Protein AF-J9F8Y1-F1 (afdb_monomer_lite)

Radius of gyration: 12.86 Å; chains: 1; bounding box: 42×22×32 Å

Foldseek 3Di:
DDPPDDAADQAWWKKKFKDFPNHTFWIDIHGGDHDPVVVCLVTVVSGDPPPDAQGKMKMWMARPVVRDIDIDIDGHHVSD

Structure (mmCIF, N/CA/C/O backbone):
data_AF-J9F8Y1-F1
#
_entry.id   AF-J9F8Y1-F1
#
loop_
_atom_site.group_PDB
_atom_site.id
_atom_site.type_symbol
_atom_site.label_atom_id
_atom_site.label_alt_id
_atom_site.label_comp_id
_atom_site.label_asym_id
_atom_site.label_entity_id
_atom_site.label_seq_id
_atom_site.pdbx_PDB_ins_code
_atom_site.Cartn_x
_atom_site.Cartn_y
_atom_site.Cartn_z
_atom_site.occupancy
_atom_site.B_iso_or_equiv
_atom_site.auth_seq_id
_atom_site.auth_comp_id
_atom_site.auth_asym_id
_atom_site.auth_atom_id
_atom_site.pdbx_PDB_model_num
ATOM 1 N N . SER A 1 1 ? -28.952 0.280 -2.579 1.00 41.88 1 SER A N 1
ATOM 2 C CA . SER A 1 1 ? -27.816 -0.639 -2.364 1.00 41.88 1 SER A CA 1
ATOM 3 C C . SER A 1 1 ? -26.662 0.144 -1.767 1.00 41.88 1 SER A C 1
ATOM 5 O O . SER A 1 1 ? -26.089 0.976 -2.454 1.00 41.88 1 SER A O 1
ATOM 7 N N . GLY A 1 2 ? -26.434 0.016 -0.455 1.00 45.00 2 GLY A N 1
ATOM 8 C CA . GLY A 1 2 ? -25.530 0.892 0.299 1.00 45.00 2 GLY A CA 1
ATOM 9 C C . GLY A 1 2 ? -24.095 0.813 -0.214 1.00 45.00 2 GLY A C 1
ATOM 10 O O . GLY A 1 2 ? -23.459 -0.232 -0.113 1.00 45.00 2 GLY A O 1
ATOM 11 N N . ASN A 1 3 ? -23.606 1.919 -0.771 1.00 53.09 3 ASN A N 1
ATOM 12 C CA . ASN A 1 3 ? -22.250 2.044 -1.285 1.00 53.09 3 ASN A CA 1
ATOM 13 C C . ASN A 1 3 ? -21.281 1.928 -0.095 1.00 53.09 3 ASN A C 1
ATOM 15 O O . ASN A 1 3 ? -21.150 2.850 0.713 1.00 53.09 3 ASN A O 1
ATOM 19 N N . LYS A 1 4 ? -20.684 0.749 0.094 1.00 61.41 4 LYS A N 1
ATOM 20 C CA . LYS A 1 4 ? -19.758 0.468 1.196 1.00 61.41 4 LYS A CA 1
ATOM 21 C C . LYS A 1 4 ? -18.431 1.167 0.899 1.00 61.41 4 LYS A C 1
ATOM 23 O O . LYS A 1 4 ? -17.492 0.558 0.402 1.00 61.41 4 LYS A O 1
ATOM 28 N N . MET A 1 5 ? -18.370 2.463 1.195 1.00 79.19 5 MET A N 1
ATOM 29 C CA . MET A 1 5 ? -17.151 3.258 1.073 1.00 79.19 5 MET A CA 1
ATOM 30 C C . MET A 1 5 ? -16.058 2.637 1.950 1.00 79.19 5 MET A C 1
ATOM 32 O O . MET A 1 5 ? -16.289 2.360 3.129 1.00 79.19 5 MET A O 1
ATOM 36 N N . PHE A 1 6 ? -14.885 2.384 1.377 1.00 86.50 6 PHE A N 1
ATOM 37 C CA . PHE A 1 6 ? -13.720 1.940 2.135 1.00 86.50 6 PHE A CA 1
ATOM 38 C C . PHE A 1 6 ? -13.273 3.076 3.049 1.00 86.50 6 PHE A C 1
ATOM 40 O O . PHE A 1 6 ? -12.924 4.162 2.583 1.00 86.50 6 PHE A O 1
ATOM 47 N N . ARG A 1 7 ? -13.327 2.842 4.357 1.00 91.06 7 ARG A N 1
ATOM 48 C CA . ARG A 1 7 ? -12.951 3.842 5.356 1.00 91.06 7 ARG A CA 1
ATOM 49 C C . ARG A 1 7 ? -11.530 3.587 5.829 1.00 91.06 7 ARG A C 1
ATOM 51 O O . ARG A 1 7 ? -11.165 2.452 6.127 1.00 91.06 7 ARG A O 1
ATOM 58 N N . ILE A 1 8 ? -10.761 4.662 5.935 1.00 94.19 8 ILE A N 1
ATOM 59 C CA . ILE A 1 8 ? -9.476 4.700 6.624 1.00 94.19 8 ILE A CA 1
ATOM 60 C C . ILE A 1 8 ? -9.607 5.713 7.758 1.00 94.19 8 ILE A C 1
ATOM 62 O O . ILE A 1 8 ? -10.225 6.764 7.594 1.00 94.19 8 ILE A O 1
ATOM 66 N N . SER A 1 9 ? -9.021 5.392 8.904 1.00 95.44 9 SER A N 1
ATOM 67 C CA . SER A 1 9 ? -8.770 6.347 9.978 1.00 95.44 9 SER A CA 1
ATOM 68 C C . SER A 1 9 ? -7.489 5.945 10.710 1.00 95.44 9 SER A C 1
ATOM 70 O O . SER A 1 9 ? -7.134 4.764 10.667 1.00 95.44 9 SER A O 1
ATOM 72 N N . PRO A 1 10 ? -6.834 6.859 11.448 1.00 97.56 10 PRO A N 1
ATOM 73 C CA . PRO A 1 10 ? -5.569 6.555 12.119 1.00 97.56 10 PRO A CA 1
ATOM 74 C C . PRO A 1 10 ? -5.627 5.399 13.121 1.00 97.56 10 PRO A C 1
ATOM 76 O O . PRO A 1 10 ? -4.598 4.821 13.451 1.00 97.56 10 PRO A O 1
ATOM 79 N N . LYS A 1 11 ? -6.819 5.049 13.614 1.00 97.19 11 LYS A N 1
ATOM 80 C CA . LYS A 1 11 ? -7.014 3.938 14.554 1.00 97.19 11 LYS A CA 1
ATOM 81 C C . LYS A 1 11 ? -7.201 2.587 13.867 1.00 97.19 11 LYS A C 1
ATOM 83 O O . LYS A 1 11 ? -7.149 1.573 14.550 1.00 97.19 11 LYS A O 1
ATOM 88 N N . MET A 1 12 ? -7.456 2.576 12.559 1.00 97.06 12 MET A N 1
ATOM 89 C CA . MET A 1 12 ? -7.747 1.350 11.827 1.00 97.06 12 MET A CA 1
ATOM 90 C C . MET A 1 12 ? -6.477 0.691 11.317 1.00 97.06 12 MET A C 1
ATOM 92 O O . MET A 1 12 ? -5.581 1.366 10.805 1.00 97.06 12 MET A O 1
ATOM 96 N N . MET A 1 13 ? -6.423 -0.635 11.407 1.00 98.12 13 MET A N 1
ATOM 97 C CA . MET A 1 13 ? -5.312 -1.399 10.853 1.00 98.12 13 MET A CA 1
ATOM 98 C C . MET A 1 13 ? -5.484 -1.569 9.346 1.00 98.12 13 MET A C 1
ATOM 100 O O . MET A 1 13 ? -6.467 -2.145 8.878 1.00 98.12 13 MET A O 1
ATOM 104 N N . ILE A 1 14 ? -4.498 -1.103 8.581 1.00 98.31 14 ILE A N 1
ATOM 105 C CA . ILE A 1 14 ? -4.472 -1.228 7.126 1.00 98.31 14 ILE A CA 1
ATOM 106 C C . ILE A 1 14 ? -3.327 -2.147 6.719 1.00 98.31 14 ILE A C 1
ATOM 108 O O . ILE A 1 14 ? -2.168 -1.908 7.060 1.00 98.31 14 ILE A O 1
ATOM 112 N N . ARG A 1 15 ? -3.654 -3.176 5.940 1.00 98.44 15 ARG A N 1
ATOM 113 C CA . ARG A 1 15 ? -2.689 -3.997 5.210 1.00 98.44 15 ARG A CA 1
ATOM 114 C C . ARG A 1 15 ? -2.636 -3.513 3.771 1.00 98.44 15 ARG A C 1
ATOM 116 O O . ARG A 1 15 ? -3.674 -3.419 3.123 1.00 98.44 15 ARG A O 1
ATOM 123 N N . ALA A 1 16 ? -1.450 -3.209 3.270 1.00 98.25 16 ALA A N 1
ATOM 124 C CA . ALA A 1 16 ? -1.240 -2.776 1.898 1.00 98.25 16 ALA A CA 1
ATOM 125 C C . ALA A 1 16 ? -0.225 -3.680 1.211 1.00 98.25 16 ALA A C 1
ATOM 127 O O . ALA A 1 16 ? 0.843 -3.948 1.756 1.00 98.25 16 ALA A O 1
ATOM 128 N N . ARG A 1 17 ? -0.568 -4.135 0.010 1.00 98.50 17 ARG A N 1
ATOM 129 C CA . ARG A 1 17 ? 0.273 -4.976 -0.841 1.00 98.50 17 ARG A CA 1
ATOM 130 C C . ARG A 1 17 ? 0.430 -4.328 -2.201 1.00 98.50 17 ARG A C 1
ATOM 132 O O . ARG A 1 17 ? -0.547 -3.809 -2.737 1.00 98.50 17 ARG A O 1
ATOM 139 N N . ALA A 1 18 ? 1.630 -4.393 -2.752 1.00 98.00 18 ALA A N 1
ATOM 140 C CA . ALA A 1 18 ? 1.921 -3.964 -4.105 1.00 98.00 18 ALA A CA 1
ATOM 141 C C . ALA A 1 18 ? 2.191 -5.183 -4.985 1.00 98.00 18 ALA A C 1
ATOM 143 O O . ALA A 1 18 ? 2.948 -6.073 -4.592 1.00 98.00 18 ALA A O 1
ATOM 144 N N . TYR A 1 19 ? 1.591 -5.191 -6.170 1.00 97.81 19 TYR A N 1
ATOM 145 C CA . TYR A 1 19 ? 1.765 -6.227 -7.174 1.00 97.81 19 TYR A CA 1
ATOM 146 C C . TYR A 1 19 ? 2.300 -5.626 -8.468 1.00 97.81 19 TYR A C 1
ATOM 148 O O . TYR A 1 19 ? 1.782 -4.615 -8.953 1.00 97.81 19 TYR A O 1
ATOM 156 N N . PHE A 1 20 ? 3.307 -6.273 -9.042 1.00 96.31 20 PHE A N 1
ATOM 157 C CA . PHE A 1 20 ? 3.853 -5.949 -10.352 1.00 96.31 20 PHE A CA 1
ATOM 158 C C . PHE A 1 20 ? 3.818 -7.213 -11.209 1.00 96.31 20 PHE A C 1
ATOM 160 O O . PHE A 1 20 ? 4.298 -8.257 -10.787 1.00 96.31 20 PHE A O 1
ATOM 167 N N . MET A 1 21 ? 3.179 -7.137 -12.381 1.00 94.19 21 MET A N 1
ATOM 168 C CA . MET A 1 21 ? 2.952 -8.297 -13.261 1.00 94.19 21 MET A CA 1
ATOM 169 C C . MET A 1 21 ? 2.276 -9.497 -12.564 1.00 94.19 21 MET A C 1
ATOM 171 O O . MET A 1 21 ? 2.533 -10.645 -12.897 1.00 94.19 21 MET A O 1
ATOM 175 N N . GLY A 1 22 ? 1.395 -9.230 -11.594 1.00 94.69 22 GLY A N 1
ATOM 176 C CA . GLY A 1 22 ? 0.691 -10.263 -10.824 1.00 94.69 22 GLY A CA 1
ATOM 177 C C . GLY A 1 22 ? 1.460 -10.792 -9.609 1.00 94.69 22 GLY A C 1
ATOM 178 O O . GLY A 1 22 ? 0.839 -11.362 -8.716 1.00 94.69 22 GLY A O 1
ATOM 179 N N . GLU A 1 23 ? 2.761 -10.519 -9.509 1.00 96.62 23 GLU A N 1
ATOM 180 C CA . GLU A 1 23 ? 3.606 -10.942 -8.391 1.00 96.62 23 GLU A CA 1
ATOM 181 C C . GLU A 1 23 ? 3.579 -9.923 -7.252 1.00 96.62 23 GLU A C 1
ATOM 183 O O . GLU A 1 23 ? 3.667 -8.714 -7.483 1.00 96.62 23 GLU A O 1
ATOM 188 N N . MET A 1 24 ? 3.470 -10.394 -6.005 1.00 97.44 24 MET A N 1
ATOM 189 C CA . MET A 1 24 ? 3.524 -9.519 -4.830 1.00 97.44 24 MET A CA 1
ATOM 190 C C . MET A 1 24 ? 4.969 -9.087 -4.579 1.00 97.44 24 MET A C 1
ATOM 192 O O . MET A 1 24 ? 5.798 -9.883 -4.147 1.00 97.44 24 MET A O 1
ATOM 196 N N . VAL A 1 25 ? 5.253 -7.806 -4.793 1.00 97.19 25 VAL A N 1
ATOM 197 C CA . VAL A 1 25 ? 6.613 -7.254 -4.699 1.00 97.19 25 VAL A CA 1
ATOM 198 C C . VAL A 1 25 ? 6.878 -6.490 -3.406 1.00 97.19 25 VAL A C 1
ATOM 200 O O . VAL A 1 25 ? 8.028 -6.232 -3.066 1.00 97.19 25 VAL A O 1
ATOM 203 N N . SER A 1 26 ? 5.830 -6.094 -2.680 1.00 97.44 26 SER A N 1
ATOM 204 C CA . SER A 1 26 ? 5.982 -5.411 -1.394 1.00 97.44 26 SER A CA 1
ATOM 205 C C . SER A 1 26 ? 4.720 -5.502 -0.542 1.00 97.44 26 SER A C 1
ATOM 207 O O . SER A 1 26 ? 3.604 -5.583 -1.060 1.00 97.44 26 SER A O 1
ATOM 209 N N . GLU A 1 27 ? 4.891 -5.441 0.776 1.00 98.12 27 GLU A N 1
ATOM 210 C CA . GLU A 1 27 ? 3.804 -5.439 1.751 1.00 98.12 27 GLU A CA 1
ATOM 211 C C . GLU A 1 27 ? 4.134 -4.546 2.958 1.00 98.12 27 GLU A C 1
ATOM 213 O O . GLU A 1 27 ? 5.280 -4.427 3.396 1.00 98.12 27 GLU A O 1
ATOM 218 N N . LEU A 1 28 ? 3.102 -3.933 3.537 1.00 97.69 28 LEU A N 1
ATOM 219 C CA . LEU A 1 28 ? 3.137 -3.399 4.893 1.00 97.69 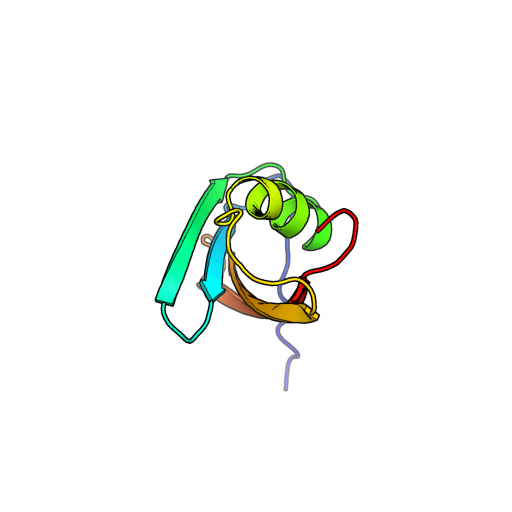28 LEU A CA 1
ATOM 220 C C . LEU A 1 28 ? 1.799 -3.624 5.597 1.00 97.69 28 LEU A C 1
ATOM 222 O O . LEU A 1 28 ? 0.751 -3.708 4.960 1.00 97.69 28 LEU A O 1
ATOM 226 N N . THR A 1 29 ? 1.828 -3.676 6.924 1.00 98.12 29 THR A N 1
ATOM 227 C CA . THR A 1 29 ? 0.630 -3.593 7.766 1.00 98.12 29 THR A CA 1
ATOM 228 C C . THR A 1 29 ? 0.895 -2.572 8.858 1.00 98.12 29 THR A C 1
ATOM 230 O O . THR A 1 29 ? 1.902 -2.688 9.553 1.00 98.12 29 THR A O 1
ATOM 233 N N . ASN A 1 30 ? 0.047 -1.550 8.981 1.00 98.12 30 ASN A N 1
ATOM 234 C CA . ASN A 1 30 ? 0.209 -0.522 10.008 1.00 98.12 30 ASN A CA 1
ATOM 235 C C . ASN A 1 30 ? -1.113 0.192 10.339 1.00 98.12 30 ASN A C 1
ATOM 237 O O . ASN A 1 30 ? -2.074 0.141 9.568 1.00 98.12 30 ASN A O 1
ATOM 241 N N . ILE A 1 31 ? -1.134 0.874 11.481 1.00 97.81 31 ILE A N 1
ATOM 242 C CA . ILE A 1 31 ? -2.132 1.887 11.848 1.00 97.81 31 ILE A CA 1
ATOM 243 C C . ILE A 1 31 ? -1.584 3.292 11.531 1.00 97.81 31 ILE A C 1
ATOM 245 O O . ILE A 1 31 ? -0.465 3.441 11.044 1.00 97.81 31 ILE A O 1
ATOM 249 N N . GLY A 1 32 ? -2.357 4.338 11.821 1.00 97.88 32 GLY A N 1
ATOM 250 C CA . GLY A 1 32 ? -1.902 5.731 11.735 1.00 97.88 32 GLY A CA 1
ATOM 251 C C . GLY A 1 32 ? -2.176 6.425 10.400 1.00 97.88 32 GLY A C 1
ATOM 252 O O . GLY A 1 32 ? -1.909 7.616 10.271 1.00 97.88 32 GLY A O 1
ATOM 253 N 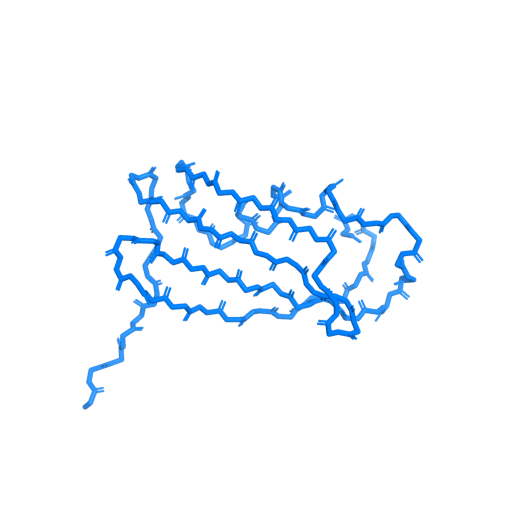N . PHE A 1 33 ? -2.751 5.726 9.421 1.00 98.00 33 PHE A N 1
ATOM 254 C CA . PHE A 1 33 ? -3.107 6.322 8.136 1.00 98.00 33 PHE A CA 1
ATOM 255 C C . PHE A 1 33 ? -4.423 7.094 8.212 1.00 98.00 33 PHE A C 1
ATOM 257 O O . PHE A 1 33 ? -5.412 6.603 8.749 1.00 98.00 33 PHE A O 1
ATOM 264 N N . SER A 1 34 ? -4.464 8.274 7.601 1.00 96.06 34 SER A N 1
ATOM 265 C CA . SER A 1 34 ? -5.683 9.085 7.474 1.00 96.06 34 SER A CA 1
ATOM 266 C C . SER A 1 34 ? -6.349 8.954 6.103 1.00 96.06 34 SER A C 1
ATOM 268 O O . SER A 1 34 ? -7.510 9.320 5.947 1.00 96.06 34 SER A O 1
ATOM 270 N N . ASN A 1 35 ? -5.628 8.469 5.088 1.00 94.50 35 ASN A N 1
ATOM 271 C CA . ASN A 1 35 ? -6.128 8.316 3.720 1.00 94.50 35 ASN A CA 1
ATOM 272 C C . ASN A 1 35 ? -5.263 7.337 2.904 1.00 94.50 35 ASN A C 1
ATOM 274 O O . ASN A 1 35 ? -4.177 6.946 3.328 1.00 94.50 35 ASN A O 1
ATOM 278 N N . ILE A 1 36 ? -5.742 6.966 1.712 1.00 93.12 36 ILE A N 1
ATOM 279 C CA . ILE A 1 36 ? -5.067 6.018 0.809 1.00 93.12 36 ILE A CA 1
ATOM 280 C C . ILE A 1 36 ? -3.691 6.524 0.364 1.00 93.12 36 ILE A C 1
ATOM 282 O O . ILE A 1 36 ? -2.754 5.734 0.274 1.00 93.12 36 ILE A O 1
ATOM 286 N N . ASN A 1 37 ? -3.545 7.829 0.115 1.00 93.31 37 ASN A N 1
ATOM 287 C CA . ASN A 1 37 ? -2.289 8.393 -0.382 1.00 93.31 37 ASN A CA 1
ATOM 288 C C . ASN A 1 37 ? -1.145 8.189 0.617 1.00 93.31 37 ASN A C 1
ATOM 290 O O . ASN A 1 37 ? -0.045 7.850 0.199 1.00 93.31 37 ASN A O 1
ATOM 294 N N . GLN A 1 38 ? -1.401 8.320 1.923 1.00 96.19 38 GLN A N 1
ATOM 295 C CA . GLN A 1 38 ? -0.394 8.033 2.953 1.00 96.19 38 GLN A CA 1
ATOM 296 C C . GLN A 1 38 ? 0.025 6.560 2.972 1.00 96.19 38 GLN A C 1
ATOM 298 O O . GLN A 1 38 ? 1.203 6.258 3.171 1.00 96.19 38 GLN A O 1
ATOM 303 N N . VAL A 1 39 ? -0.922 5.646 2.741 1.00 96.38 39 VAL A N 1
ATOM 304 C CA . VAL A 1 39 ? -0.628 4.211 2.665 1.00 96.38 39 VAL A CA 1
ATOM 305 C C . VAL A 1 39 ? 0.265 3.916 1.460 1.00 96.38 39 VAL A C 1
ATOM 307 O O . VAL A 1 39 ? 1.301 3.275 1.616 1.00 96.38 39 VAL A O 1
ATOM 310 N N . ILE A 1 40 ? -0.102 4.425 0.275 1.00 94.50 40 ILE A N 1
ATOM 311 C CA . ILE A 1 40 ? 0.686 4.252 -0.954 1.00 94.50 40 ILE A CA 1
ATOM 312 C C . ILE A 1 40 ? 2.068 4.885 -0.777 1.00 94.50 40 ILE A C 1
ATOM 314 O O . ILE A 1 40 ? 3.061 4.203 -0.987 1.00 94.50 40 ILE A O 1
ATOM 318 N N . ALA A 1 41 ? 2.157 6.126 -0.291 1.00 94.31 41 ALA A N 1
ATOM 319 C CA . ALA A 1 41 ? 3.431 6.810 -0.056 1.00 94.31 41 ALA A CA 1
ATOM 320 C C . ALA A 1 41 ? 4.350 6.070 0.932 1.00 94.31 41 ALA A C 1
ATOM 322 O O . ALA A 1 41 ? 5.567 6.164 0.817 1.00 94.31 41 ALA A O 1
ATOM 323 N N . SER A 1 42 ? 3.788 5.309 1.875 1.00 96.00 42 SER A N 1
ATOM 324 C CA . SER A 1 42 ? 4.569 4.480 2.805 1.00 96.00 42 SER A CA 1
ATOM 325 C C . SER A 1 42 ? 5.028 3.153 2.193 1.00 96.00 42 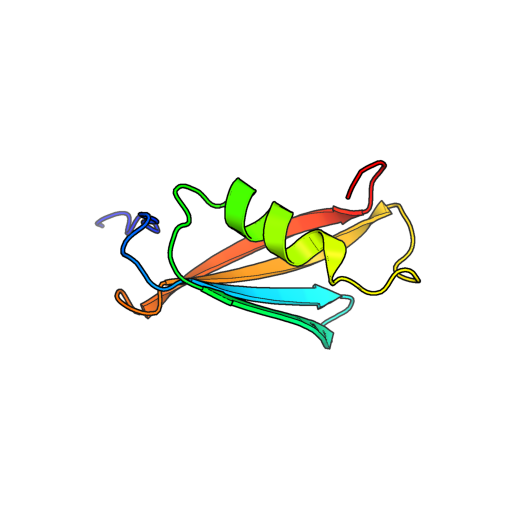SER A C 1
ATOM 327 O O . SER A 1 42 ? 5.987 2.551 2.681 1.00 96.00 42 SER A O 1
ATOM 329 N N . LEU A 1 43 ? 4.342 2.672 1.151 1.00 95.44 43 LEU A N 1
ATOM 330 C CA . LEU A 1 43 ? 4.670 1.424 0.462 1.00 95.44 43 LEU A CA 1
ATOM 331 C C . LEU A 1 43 ? 5.589 1.647 -0.746 1.00 95.44 43 LEU A C 1
ATOM 333 O O . LEU A 1 43 ? 6.468 0.824 -0.975 1.00 95.44 43 LEU A O 1
ATOM 337 N N . SER A 1 44 ? 5.442 2.754 -1.479 1.00 92.81 44 SER A N 1
ATOM 338 C CA . SER A 1 44 ? 6.227 3.057 -2.687 1.00 92.81 44 SER A CA 1
ATOM 339 C C . SER A 1 44 ? 7.749 2.958 -2.497 1.00 92.81 44 SER A C 1
ATOM 341 O O . SER A 1 44 ? 8.394 2.337 -3.337 1.00 92.81 44 SER A O 1
ATOM 343 N N . PRO A 1 45 ? 8.353 3.451 -1.393 1.00 92.50 45 PRO A N 1
ATOM 344 C CA . PRO A 1 45 ? 9.799 3.336 -1.177 1.00 92.50 45 PRO A CA 1
ATOM 345 C C . PRO A 1 45 ? 10.295 1.896 -0.989 1.00 92.50 45 PRO A C 1
ATOM 347 O O . PRO A 1 45 ? 11.496 1.653 -1.030 1.00 92.50 45 PRO A O 1
ATOM 350 N N . LYS A 1 46 ? 9.385 0.945 -0.740 1.00 93.62 46 LYS A N 1
ATOM 351 C CA . LYS A 1 46 ? 9.683 -0.481 -0.560 1.00 93.62 46 LYS A CA 1
ATOM 352 C C . LYS A 1 46 ? 9.485 -1.291 -1.841 1.00 93.62 46 LYS A C 1
ATOM 354 O O . LYS A 1 46 ? 9.574 -2.517 -1.791 1.00 93.62 46 LYS A O 1
ATOM 359 N N . LEU A 1 47 ? 9.131 -0.644 -2.951 1.00 92.94 47 LEU A N 1
ATOM 360 C CA . LEU A 1 47 ? 9.022 -1.314 -4.239 1.00 92.94 47 LEU A CA 1
ATOM 361 C C . LEU A 1 47 ? 10.415 -1.632 -4.793 1.00 92.94 47 LEU A C 1
ATOM 363 O O . LEU A 1 47 ? 11.355 -0.867 -4.561 1.00 92.94 47 LEU A O 1
ATOM 367 N N . PRO A 1 48 ? 10.551 -2.715 -5.572 1.00 91.12 48 PRO A N 1
ATOM 368 C CA . PRO A 1 48 ? 11.772 -2.981 -6.310 1.00 91.12 48 PRO A CA 1
ATOM 369 C C . PRO A 1 48 ? 12.166 -1.796 -7.205 1.00 91.12 48 PRO A C 1
ATOM 371 O O . PRO A 1 48 ? 11.347 -1.183 -7.905 1.00 91.12 48 PRO A O 1
ATOM 374 N N . HIS A 1 49 ? 13.449 -1.444 -7.156 1.00 88.62 49 HIS A N 1
ATOM 375 C CA . HIS A 1 49 ? 13.995 -0.299 -7.884 1.00 88.62 49 HIS A CA 1
ATOM 376 C C . HIS A 1 49 ? 14.024 -0.538 -9.401 1.00 88.62 49 HIS A C 1
ATOM 378 O O . HIS A 1 49 ? 13.911 0.419 -10.165 1.00 88.62 49 HIS A O 1
ATOM 384 N N . ASP A 1 50 ? 14.102 -1.801 -9.815 1.00 89.44 50 ASP A N 1
ATOM 385 C CA . ASP A 1 50 ? 14.181 -2.298 -11.190 1.00 89.44 50 ASP A CA 1
ATOM 386 C C . ASP A 1 50 ? 12.838 -2.328 -11.938 1.00 89.44 50 ASP A C 1
ATOM 388 O O . ASP A 1 50 ? 12.828 -2.529 -13.151 1.00 89.44 50 ASP A O 1
ATOM 392 N N . ILE A 1 51 ? 11.708 -2.055 -11.269 1.00 90.69 51 ILE A N 1
ATOM 393 C CA . ILE A 1 51 ? 10.435 -1.828 -11.971 1.00 90.69 51 ILE A CA 1
ATOM 394 C C . ILE A 1 51 ? 10.634 -0.667 -12.964 1.00 90.69 51 ILE A C 1
ATOM 396 O O . ILE A 1 51 ? 11.032 0.422 -12.534 1.00 90.69 51 ILE A O 1
ATOM 400 N N . PRO A 1 52 ? 10.357 -0.837 -14.268 1.00 90.62 52 PRO A N 1
ATOM 401 C CA . PRO A 1 52 ? 10.555 0.233 -15.238 1.00 90.62 52 PRO A CA 1
ATOM 402 C C . PRO A 1 52 ? 9.611 1.420 -15.006 1.00 90.62 52 PRO A C 1
ATOM 404 O O . PRO A 1 52 ? 8.459 1.262 -14.594 1.00 90.62 52 PRO A O 1
ATOM 407 N N . VAL A 1 53 ? 10.083 2.633 -15.300 1.00 91.00 53 VAL A N 1
ATOM 408 C CA . VAL A 1 53 ? 9.227 3.832 -15.324 1.00 91.00 53 VAL A CA 1
ATOM 409 C C . VAL A 1 53 ? 8.128 3.649 -16.375 1.00 91.00 53 VAL A C 1
ATOM 411 O O . VAL A 1 53 ? 8.374 3.120 -17.455 1.00 91.00 53 VAL A O 1
ATOM 414 N N . GLY A 1 54 ? 6.909 4.083 -16.059 1.00 89.62 54 GLY A N 1
ATOM 415 C CA . GLY A 1 54 ? 5.727 3.922 -16.905 1.00 89.62 54 GLY A CA 1
ATOM 416 C C . GLY A 1 54 ? 4.973 2.609 -16.685 1.00 89.62 54 GLY A C 1
ATOM 417 O O . GLY A 1 54 ? 3.805 2.523 -17.058 1.00 89.62 54 GLY A O 1
ATOM 418 N N . CYS A 1 55 ? 5.575 1.612 -16.027 1.00 93.06 55 CYS A N 1
ATOM 419 C CA . CYS A 1 55 ? 4.877 0.378 -15.683 1.00 93.06 55 CYS A CA 1
ATOM 420 C C . CYS A 1 55 ? 3.839 0.587 -14.576 1.00 93.06 55 CYS A C 1
ATOM 422 O O . CYS A 1 55 ? 4.062 1.332 -13.622 1.00 93.06 55 CYS A O 1
ATOM 424 N N . THR A 1 56 ? 2.716 -0.119 -14.679 1.00 94.56 56 THR A N 1
ATOM 425 C CA . THR A 1 56 ? 1.638 -0.074 -13.686 1.00 94.56 56 THR A CA 1
ATOM 426 C C . THR A 1 56 ? 1.919 -1.025 -12.526 1.00 94.56 56 THR A C 1
ATOM 428 O O . THR A 1 56 ? 2.229 -2.198 -12.727 1.00 94.56 56 THR A O 1
ATOM 431 N N . VAL A 1 57 ? 1.763 -0.516 -11.306 1.00 95.88 57 VAL A N 1
ATOM 432 C CA . VAL A 1 57 ? 1.777 -1.279 -10.057 1.00 95.88 57 VAL A CA 1
ATOM 433 C C . VAL A 1 57 ? 0.371 -1.251 -9.467 1.00 95.88 57 VAL A C 1
ATOM 435 O O . VAL A 1 57 ? -0.260 -0.191 -9.373 1.00 95.88 57 VAL A O 1
ATOM 438 N N . GLN A 1 58 ? -0.118 -2.419 -9.062 1.00 97.44 58 GLN A N 1
ATOM 439 C CA . GLN A 1 58 ? -1.404 -2.567 -8.394 1.00 97.44 58 GLN A CA 1
ATOM 440 C C . GLN A 1 58 ? -1.210 -2.534 -6.875 1.00 97.44 58 GLN A C 1
ATOM 442 O O . GLN A 1 58 ? -0.468 -3.332 -6.314 1.00 97.44 58 GLN A O 1
ATOM 447 N N . PHE A 1 59 ? -1.923 -1.645 -6.194 1.00 97.19 59 PHE A N 1
ATOM 448 C CA . PHE A 1 59 ? -1.958 -1.514 -4.743 1.00 97.19 59 PHE A CA 1
ATOM 449 C C . PHE A 1 59 ? -3.268 -2.072 -4.210 1.00 97.19 59 PHE A C 1
ATOM 451 O O . PHE A 1 59 ? -4.335 -1.515 -4.456 1.00 97.19 59 PHE A O 1
ATOM 458 N N . ARG A 1 60 ? -3.196 -3.149 -3.437 1.00 98.06 60 ARG A N 1
ATOM 459 C CA . ARG A 1 60 ? -4.340 -3.739 -2.743 1.00 98.06 60 ARG A CA 1
ATOM 460 C C . ARG A 1 60 ? -4.297 -3.322 -1.281 1.00 98.06 60 ARG A C 1
ATOM 462 O O . ARG A 1 60 ? -3.366 -3.687 -0.566 1.00 98.06 60 ARG A O 1
ATOM 469 N N . LEU A 1 61 ? -5.294 -2.558 -0.851 1.00 97.75 61 LEU A N 1
ATOM 470 C CA . LEU A 1 61 ? -5.456 -2.109 0.525 1.00 97.75 61 LEU A CA 1
ATOM 471 C C . LEU A 1 61 ? -6.607 -2.860 1.179 1.00 97.75 61 LEU A C 1
ATOM 473 O O . LEU A 1 61 ? -7.734 -2.825 0.694 1.00 97.75 61 LEU A O 1
ATOM 477 N N . THR A 1 62 ? -6.337 -3.469 2.321 1.00 97.88 62 THR A N 1
ATOM 478 C CA . THR A 1 62 ? -7.328 -4.124 3.165 1.00 97.88 62 THR A CA 1
ATOM 479 C C . THR A 1 62 ? -7.435 -3.354 4.471 1.00 97.88 62 THR A C 1
ATOM 481 O O . THR A 1 62 ? -6.438 -3.171 5.169 1.00 97.88 62 THR A O 1
ATOM 484 N N . ASN A 1 63 ? -8.643 -2.928 4.829 1.00 97.50 63 ASN A N 1
ATOM 485 C CA . ASN A 1 63 ? -8.935 -2.519 6.195 1.00 97.50 63 ASN A CA 1
ATOM 486 C C . ASN A 1 63 ? -9.156 -3.800 7.007 1.00 97.50 63 ASN A C 1
ATOM 488 O O . ASN A 1 63 ? -10.146 -4.508 6.816 1.00 97.50 63 ASN A O 1
ATOM 492 N N . CYS A 1 64 ? -8.206 -4.130 7.876 1.00 96.81 64 CYS A N 1
ATOM 493 C CA . CYS A 1 64 ? -8.208 -5.369 8.644 1.00 96.81 64 CYS A CA 1
ATOM 494 C C . CYS A 1 64 ? -9.343 -5.427 9.673 1.00 96.81 64 CYS A C 1
ATOM 496 O O . CYS A 1 64 ? -9.720 -6.533 10.066 1.00 96.81 64 CYS A O 1
ATOM 498 N N . ASP A 1 65 ? -9.906 -4.286 10.064 1.00 94.50 65 ASP A N 1
ATOM 499 C CA . ASP A 1 65 ? -10.982 -4.206 11.052 1.00 94.50 65 ASP A CA 1
ATOM 500 C C . ASP A 1 65 ? -12.341 -4.421 10.382 1.00 94.50 65 ASP A C 1
ATOM 502 O O . ASP A 1 65 ? -13.139 -5.240 10.832 1.00 94.50 65 ASP A O 1
ATOM 506 N N . SER A 1 66 ? -12.594 -3.739 9.257 1.00 94.31 66 SER A N 1
ATOM 507 C CA . SER A 1 66 ? -13.852 -3.875 8.505 1.00 94.31 66 SER A CA 1
ATOM 508 C C . SER A 1 66 ? -13.860 -5.032 7.503 1.00 94.31 66 SER A C 1
ATOM 510 O O . SER A 1 66 ? -14.907 -5.332 6.927 1.00 94.31 66 SER A O 1
ATOM 512 N N . LYS A 1 67 ? -12.698 -5.656 7.263 1.00 93.88 67 LYS A N 1
ATOM 513 C CA . LYS A 1 67 ? -12.451 -6.681 6.230 1.00 93.88 67 LYS A CA 1
ATOM 514 C C . LYS A 1 67 ? -12.772 -6.223 4.805 1.00 93.88 67 LYS A C 1
ATOM 516 O O . LYS A 1 67 ? -12.889 -7.044 3.900 1.00 93.88 67 LYS A O 1
ATOM 521 N N . GLN A 1 68 ? -12.917 -4.918 4.592 1.00 95.00 68 GLN A N 1
ATOM 522 C CA . GLN A 1 68 ? -13.102 -4.360 3.261 1.00 95.00 68 GLN A CA 1
ATOM 523 C C . GLN A 1 68 ? -11.764 -4.274 2.542 1.00 95.00 68 GLN A C 1
ATOM 525 O O . GLN A 1 68 ? -10.720 -4.070 3.162 1.00 95.00 68 GLN A O 1
ATOM 530 N N . GLU A 1 69 ? -11.821 -4.361 1.223 1.00 95.06 69 GLU A N 1
ATOM 531 C CA . GLU A 1 69 ? -10.661 -4.253 0.358 1.00 95.06 69 GLU A CA 1
ATOM 532 C C . GLU A 1 69 ? -10.920 -3.228 -0.743 1.00 95.06 69 GLU A C 1
ATOM 534 O O . GLU A 1 69 ? -12.057 -3.052 -1.186 1.00 95.06 69 GLU A O 1
ATOM 539 N N . MET A 1 70 ? -9.863 -2.553 -1.181 1.00 95.44 70 MET A N 1
ATOM 540 C CA . MET A 1 70 ? -9.869 -1.783 -2.411 1.00 95.44 70 MET A CA 1
ATOM 541 C C . MET A 1 70 ? -8.551 -1.929 -3.159 1.00 95.44 70 MET A C 1
ATOM 543 O O . MET A 1 70 ? -7.483 -2.055 -2.560 1.00 95.44 70 MET A O 1
ATOM 547 N N . VAL A 1 71 ? -8.648 -1.879 -4.482 1.00 95.88 71 VAL A N 1
ATOM 548 C CA . VAL A 1 71 ? -7.519 -1.948 -5.400 1.00 95.88 71 VAL A CA 1
ATOM 549 C C . VAL A 1 71 ? -7.339 -0.594 -6.081 1.00 95.88 71 VAL A C 1
ATOM 551 O O . VAL A 1 71 ? -8.310 0.021 -6.515 1.00 95.88 71 VAL A O 1
ATOM 554 N N . TYR A 1 72 ? -6.093 -0.139 -6.166 1.00 94.19 72 TYR A N 1
ATOM 555 C CA . TYR A 1 72 ? -5.683 1.072 -6.866 1.00 94.19 72 TYR A CA 1
ATOM 556 C C . TYR A 1 72 ? -4.565 0.748 -7.839 1.00 94.19 72 TYR A C 1
ATOM 558 O O . TYR A 1 72 ? -3.728 -0.106 -7.567 1.00 94.19 72 TYR A O 1
ATOM 566 N N . GLU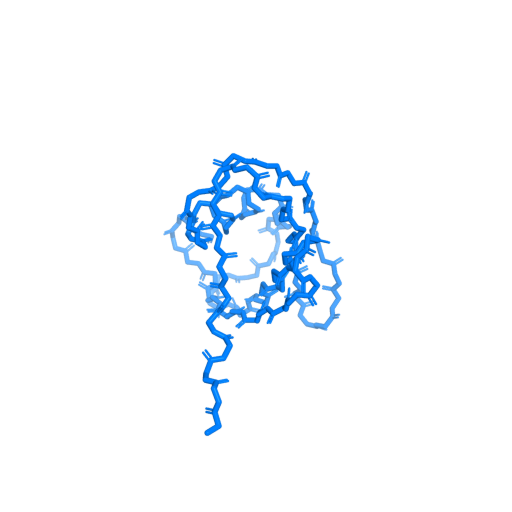 A 1 73 ? -4.502 1.489 -8.935 1.00 93.50 73 GLU A N 1
ATOM 567 C CA . GLU A 1 73 ? -3.424 1.377 -9.910 1.00 93.50 73 GLU A CA 1
ATOM 568 C C . GLU A 1 73 ? -2.680 2.708 -10.019 1.00 93.50 73 GLU A C 1
ATOM 570 O O . GLU A 1 73 ? -3.271 3.800 -9.979 1.00 93.50 73 GLU A O 1
ATOM 575 N N . ARG A 1 74 ? -1.351 2.614 -10.097 1.00 91.50 74 ARG A N 1
ATOM 576 C CA . ARG A 1 74 ? -0.447 3.747 -10.309 1.00 91.50 74 ARG A CA 1
ATOM 577 C C 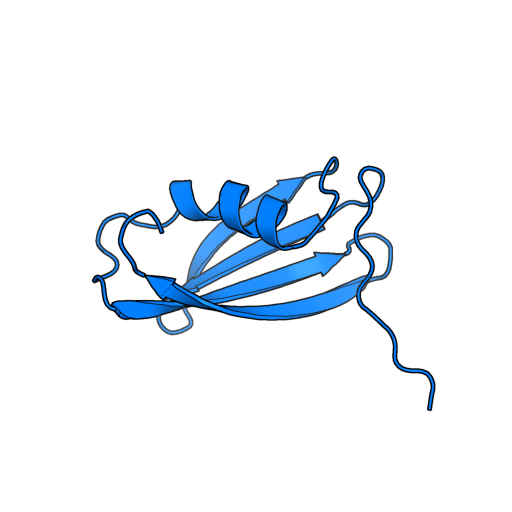. ARG A 1 74 ? 0.666 3.335 -11.261 1.00 91.50 74 ARG A C 1
ATOM 579 O O . ARG A 1 74 ? 1.258 2.273 -11.095 1.00 91.50 74 ARG A O 1
ATOM 586 N N . SER A 1 75 ? 0.964 4.187 -12.234 1.00 90.81 75 SER A N 1
ATOM 587 C CA . SER A 1 75 ? 2.106 4.010 -13.134 1.00 90.81 75 SER A CA 1
ATOM 588 C C . SER A 1 75 ? 3.361 4.611 -12.510 1.00 90.81 75 SER A C 1
ATOM 590 O O . SER A 1 75 ? 3.305 5.756 -12.061 1.00 90.81 75 SER A O 1
ATOM 592 N N . LYS A 1 76 ? 4.473 3.860 -12.493 1.00 84.50 76 LYS A N 1
ATOM 593 C CA . LYS A 1 76 ? 5.782 4.291 -11.970 1.00 84.50 76 LYS A CA 1
ATOM 594 C C . LYS A 1 76 ? 6.227 5.591 -12.636 1.00 84.50 76 LYS A C 1
ATOM 596 O O . LYS A 1 76 ? 6.188 5.687 -13.862 1.00 84.50 76 LYS A O 1
ATOM 601 N N . GLY A 1 77 ? 6.616 6.593 -11.851 1.00 81.62 77 GLY A N 1
ATOM 602 C CA . GLY A 1 77 ? 6.833 7.963 -12.326 1.00 81.62 77 GLY A CA 1
ATOM 603 C C . GL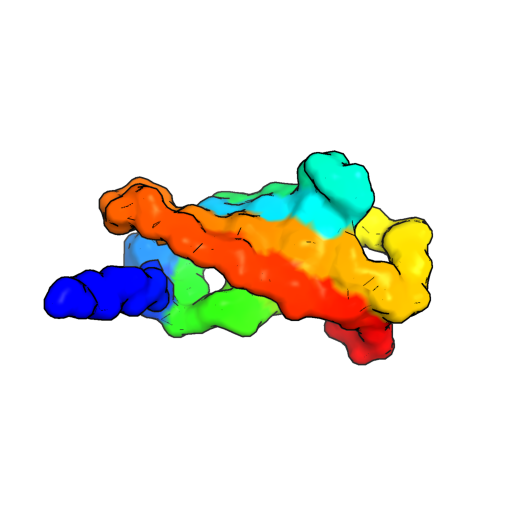Y A 1 77 ? 8.085 8.602 -11.728 1.00 81.62 77 GLY A C 1
ATOM 604 O O . GLY A 1 77 ? 8.906 7.945 -11.104 1.00 81.62 77 GLY A O 1
ATOM 605 N N . LYS A 1 78 ? 8.267 9.917 -11.896 1.00 60.91 78 LYS A N 1
ATOM 606 C CA . LYS A 1 78 ? 9.279 10.640 -11.106 1.00 60.91 78 LYS A CA 1
ATOM 607 C C . LYS A 1 78 ? 8.711 10.893 -9.709 1.00 60.91 78 LYS A C 1
ATOM 609 O O . LYS A 1 78 ? 7.721 11.606 -9.582 1.00 60.91 78 LYS A O 1
ATOM 614 N N . GLY A 1 79 ? 9.330 10.317 -8.679 1.00 62.03 79 GLY A N 1
ATOM 615 C CA . GLY A 1 79 ? 8.856 10.418 -7.290 1.00 62.03 79 GLY A CA 1
ATOM 616 C C . GLY A 1 79 ? 7.841 9.342 -6.881 1.00 62.03 79 GLY A C 1
ATOM 617 O O . GLY A 1 79 ? 7.304 9.416 -5.777 1.00 62.03 79 GLY A O 1
ATOM 618 N N . PHE A 1 80 ? 7.608 8.354 -7.754 1.00 57.97 80 PHE A N 1
ATOM 619 C CA . PHE A 1 80 ? 6.926 7.095 -7.468 1.00 57.97 80 PHE A CA 1
ATOM 620 C C . PHE A 1 80 ? 7.745 5.936 -8.035 1.00 57.97 80 PHE A C 1
ATOM 622 O O . PHE A 1 80 ? 8.017 5.980 -9.255 1.00 57.97 80 PHE A O 1
#

Organism: NCBI:txid749906

Sequence (80 aa):
SGNKMFRISPKMMIRARAYFMGEMVSELTNIGFSNINQVIASLSPKLPHDIPVGCTVQFRLTNCDSKQEMVYERSKGKGF

pLDDT: mean 91.08, std 12.09, range [41.88, 98.5]

Secondary structure (DSSP, 8-state):
----PPP--TTS-EEEEEEETTEEEEEEEES--SSHHHHHHHHGGGS-TTSPTT-EEEEEEEETTT--EEEEEEE--TT-